Protein AF-A0A377DXU5-F1 (afdb_monomer_lite)

Radius of gyration: 18.38 Å; chains: 1; bounding box: 40×46×50 Å

InterPro domains:
  IPR001463 Sodium:alanine symporter [PF01235] (1-137)
  IPR001463 Sodium:alanine symporter [PTHR30330] (1-137)

Secondary structure (DSSP, 8-state):
-HHHHHHHHHHHHHHTTTTHHHHHHHHHHHHH-HHHHTSHHHHHHHHHHHHHHHHHHHHHH-TTTS-HHHHHHHSPPSS-SHHHHHHHHHHHHHIIIIIIIHHHHHHHHHHTTS-------THHHHHHHHHHHTTTT--

Organism: Escherichia coli (NCBI:txid562)

Sequence (139 aa):
MAIIWVLTSLVICVMNIGQLPHVIWSIFESAFGWQEAAGGAAGYTLSQAITNGFQRSMFSNEAGMGSTPNAAAAAASWPPHPAAQGIVQMIGIFIDTLVICTASAMLILLAGNGTTYMPLEGIQLIQKAMRVLMGFLGC

pLDDT: mean 75.78, std 11.02, range [37.94, 87.88]

Structure (mmCIF, N/CA/C/O backbone):
data_AF-A0A377DXU5-F1
#
_entry.id   AF-A0A377DXU5-F1
#
loop_
_atom_site.group_PDB
_atom_site.id
_atom_site.type_symbol
_atom_site.label_atom_id
_atom_site.label_alt_id
_atom_site.label_comp_id
_atom_site.label_asym_id
_atom_site.label_entity_id
_atom_site.label_seq_id
_atom_site.pdbx_PDB_ins_code
_atom_site.Cartn_x
_atom_site.Cartn_y
_atom_site.Cartn_z
_atom_site.occupancy
_atom_site.B_iso_or_equiv
_atom_site.auth_seq_id
_atom_site.auth_comp_id
_atom_site.auth_asym_id
_atom_site.auth_atom_id
_atom_site.pdbx_PDB_model_num
ATOM 1 N N . MET A 1 1 ? 3.935 -15.932 -5.685 1.00 78.31 1 MET A N 1
ATOM 2 C CA . MET A 1 1 ? 3.542 -15.332 -4.389 1.00 78.31 1 MET A CA 1
ATOM 3 C C . MET A 1 1 ? 2.345 -14.403 -4.531 1.00 78.31 1 MET A C 1
ATOM 5 O O . MET A 1 1 ? 1.319 -14.729 -3.954 1.00 78.31 1 MET A O 1
ATOM 9 N N . ALA A 1 2 ? 2.409 -13.346 -5.355 1.00 77.75 2 ALA A N 1
ATOM 10 C CA . ALA A 1 2 ? 1.296 -12.400 -5.540 1.00 77.75 2 ALA A CA 1
ATOM 11 C C . ALA A 1 2 ? -0.055 -13.061 -5.888 1.00 77.75 2 ALA A C 1
ATOM 13 O O . ALA A 1 2 ? -1.050 -12.788 -5.233 1.00 77.75 2 ALA A O 1
ATOM 14 N N . ILE A 1 3 ? -0.084 -13.992 -6.851 1.00 84.69 3 ILE A N 1
ATOM 15 C CA . ILE A 1 3 ? -1.325 -14.680 -7.262 1.00 84.69 3 ILE A CA 1
ATOM 16 C C . ILE A 1 3 ? -1.972 -15.437 -6.093 1.00 84.69 3 ILE A C 1
ATOM 18 O O . ILE A 1 3 ? -3.158 -15.277 -5.838 1.00 84.69 3 ILE A O 1
ATOM 22 N N . ILE A 1 4 ? -1.187 -16.228 -5.353 1.00 86.75 4 ILE A N 1
ATOM 23 C CA . ILE A 1 4 ? -1.676 -16.994 -4.196 1.00 86.75 4 ILE A CA 1
ATOM 24 C C . ILE A 1 4 ? -2.203 -16.039 -3.118 1.00 86.75 4 ILE A C 1
ATOM 26 O O . ILE A 1 4 ? -3.264 -16.279 -2.556 1.00 86.75 4 ILE A O 1
ATOM 30 N N . TRP A 1 5 ? -1.499 -14.931 -2.868 1.00 84.75 5 TRP A N 1
ATOM 31 C CA . TRP A 1 5 ? -1.914 -13.930 -1.885 1.00 84.75 5 TRP A CA 1
ATOM 32 C C . TRP A 1 5 ? -3.253 -13.278 -2.234 1.00 84.75 5 TRP A C 1
ATOM 34 O O . TRP A 1 5 ? -4.156 -13.223 -1.400 1.00 84.75 5 TRP A O 1
ATOM 44 N N . VAL A 1 6 ? -3.390 -12.821 -3.480 1.00 85.12 6 VAL A N 1
ATOM 45 C CA . VAL A 1 6 ? -4.607 -12.166 -3.971 1.00 85.12 6 VAL A CA 1
ATOM 46 C C . VAL A 1 6 ? -5.783 -13.138 -3.956 1.00 85.12 6 VAL A C 1
ATOM 48 O O . VAL A 1 6 ? -6.860 -12.761 -3.508 1.00 85.12 6 VAL A O 1
ATOM 51 N N . LEU A 1 7 ? -5.581 -14.396 -4.363 1.00 86.81 7 LEU A N 1
ATOM 52 C CA . LEU A 1 7 ? -6.628 -15.420 -4.309 1.00 86.81 7 LEU A CA 1
ATOM 53 C C . LEU A 1 7 ? -7.089 -15.693 -2.874 1.00 86.81 7 LEU A C 1
ATOM 55 O O . LEU A 1 7 ? -8.289 -15.676 -2.611 1.00 86.81 7 LEU A O 1
ATOM 59 N N . THR A 1 8 ? -6.159 -15.891 -1.937 1.00 84.69 8 THR A N 1
ATOM 60 C CA . THR A 1 8 ? -6.497 -16.122 -0.525 1.00 84.69 8 THR A CA 1
ATOM 61 C C . THR A 1 8 ? -7.232 -14.926 0.078 1.00 84.69 8 THR A C 1
ATOM 63 O O . THR A 1 8 ? -8.252 -15.104 0.742 1.00 84.69 8 THR A O 1
ATOM 66 N N . SER A 1 9 ? -6.761 -13.702 -0.184 1.00 83.69 9 SER A N 1
ATOM 67 C CA . SER A 1 9 ? -7.437 -12.482 0.273 1.00 83.69 9 SER A CA 1
ATOM 68 C C . SER A 1 9 ? -8.848 -12.367 -0.311 1.00 83.69 9 SER A C 1
ATOM 70 O O . SER A 1 9 ? -9.796 -12.101 0.423 1.00 83.69 9 SER A O 1
ATOM 72 N N . LEU A 1 10 ? -9.016 -12.655 -1.604 1.00 85.81 10 LEU A N 1
ATOM 73 C CA . LEU A 1 10 ? -10.313 -12.602 -2.272 1.00 85.81 10 LEU A CA 1
ATOM 74 C C . LEU A 1 10 ? -11.296 -13.622 -1.688 1.00 85.81 10 LEU A C 1
ATOM 76 O O . LEU A 1 10 ? -12.440 -13.263 -1.419 1.00 85.81 10 LEU A O 1
ATOM 80 N N . VAL A 1 11 ? -10.856 -14.856 -1.420 1.00 86.75 11 VAL A N 1
ATOM 81 C CA . VAL A 1 11 ? -11.684 -15.874 -0.749 1.00 86.75 11 VAL A CA 1
ATOM 82 C C . VAL A 1 11 ? -12.147 -15.379 0.623 1.00 86.75 11 VAL A C 1
ATOM 84 O O . VAL A 1 11 ? -13.338 -15.435 0.920 1.00 86.75 11 VAL A O 1
ATOM 87 N N . ILE A 1 12 ? -11.241 -14.826 1.434 1.00 83.81 12 ILE A N 1
ATOM 88 C CA . ILE A 1 12 ? -11.578 -14.304 2.767 1.00 83.81 12 ILE A CA 1
ATOM 89 C C . ILE A 1 12 ? -12.555 -13.117 2.677 1.00 83.81 12 ILE A C 1
ATOM 91 O O . ILE A 1 12 ? -13.506 -13.041 3.459 1.00 83.81 12 ILE A O 1
ATOM 95 N N . CYS A 1 13 ? -12.361 -12.219 1.710 1.00 83.94 13 CYS A N 1
ATOM 96 C CA . CYS A 1 13 ? -13.262 -11.096 1.449 1.00 83.94 13 CYS A CA 1
ATOM 97 C C . CYS A 1 13 ? -14.666 -11.566 1.039 1.00 83.94 13 CYS A C 1
ATOM 99 O O . CYS A 1 13 ? -15.655 -11.040 1.546 1.00 83.94 13 CYS A O 1
ATOM 101 N N . VAL A 1 14 ? -14.771 -12.579 0.171 1.00 83.88 14 VAL A N 1
ATOM 102 C CA . VAL A 1 14 ? -16.060 -13.165 -0.240 1.00 83.88 14 VAL A CA 1
ATOM 103 C C . VAL A 1 14 ? -16.755 -13.850 0.938 1.00 83.88 14 VAL A C 1
ATOM 105 O O . VAL A 1 14 ? -17.959 -13.678 1.120 1.00 83.88 14 VAL A O 1
ATOM 108 N N . MET A 1 15 ? -16.012 -14.565 1.787 1.00 81.56 15 MET A N 1
ATOM 109 C CA . MET A 1 15 ? -16.565 -15.187 2.997 1.00 81.56 15 MET A CA 1
ATOM 110 C C . MET A 1 15 ? -17.135 -14.164 3.991 1.00 81.56 15 MET A C 1
ATOM 112 O O . MET A 1 15 ? -18.057 -14.481 4.736 1.00 81.56 15 MET A O 1
ATOM 116 N N . ASN A 1 16 ? -16.623 -12.932 3.982 1.00 80.38 16 ASN A N 1
ATOM 117 C CA . ASN A 1 16 ? -17.034 -11.855 4.884 1.00 80.38 16 ASN A CA 1
ATOM 118 C C . ASN A 1 16 ? -17.724 -10.697 4.143 1.00 80.38 16 ASN A C 1
ATOM 120 O O . ASN A 1 16 ? -17.664 -9.542 4.574 1.00 80.38 16 ASN A O 1
ATOM 124 N N . ILE A 1 17 ? -18.412 -10.994 3.036 1.00 79.62 17 ILE A N 1
ATOM 125 C CA . ILE A 1 17 ? -18.996 -9.974 2.152 1.00 79.62 17 ILE A CA 1
ATOM 126 C C . ILE A 1 17 ? -19.999 -9.043 2.843 1.00 79.62 17 ILE A C 1
ATOM 128 O O . ILE A 1 17 ? -20.136 -7.889 2.449 1.00 79.62 17 ILE A O 1
ATOM 132 N N . GLY A 1 18 ? -20.651 -9.495 3.917 1.00 81.06 18 GLY A N 1
ATOM 133 C CA . GLY A 1 18 ? -21.553 -8.653 4.708 1.00 81.06 18 GLY A CA 1
ATOM 134 C C . GLY A 1 18 ? -20.853 -7.497 5.433 1.00 81.06 18 GLY A C 1
ATOM 135 O O . GLY A 1 18 ? -21.481 -6.475 5.690 1.00 81.06 18 GLY A O 1
ATOM 136 N N . GLN A 1 19 ? -19.558 -7.623 5.736 1.00 79.88 19 GLN A N 1
ATOM 137 C CA . GLN A 1 19 ? -18.781 -6.599 6.446 1.00 79.88 19 GLN A CA 1
ATOM 138 C C . GLN A 1 19 ? -17.988 -5.686 5.496 1.00 79.88 19 GLN A C 1
ATOM 140 O O . GLN A 1 19 ? -17.558 -4.603 5.892 1.00 79.88 19 GLN A O 1
ATOM 145 N N . LEU A 1 20 ? -17.841 -6.081 4.225 1.00 81.88 20 LEU A N 1
ATOM 146 C CA . LEU A 1 20 ? -17.118 -5.322 3.199 1.00 81.88 20 LEU A CA 1
ATOM 147 C C . LEU A 1 20 ? -17.603 -3.866 3.046 1.00 81.88 20 LEU A C 1
ATOM 149 O O . LEU A 1 20 ? -16.755 -2.970 3.049 1.00 81.88 20 LEU A O 1
ATOM 153 N N . PRO A 1 21 ? -18.921 -3.587 2.952 1.00 82.12 21 PRO A N 1
ATOM 154 C CA . PRO A 1 21 ? -19.414 -2.217 2.814 1.00 82.12 21 PRO A CA 1
ATOM 155 C C . PRO A 1 21 ? -19.036 -1.322 3.998 1.00 82.12 21 PRO A C 1
ATOM 157 O O . PRO A 1 21 ? -18.684 -0.162 3.802 1.00 82.12 21 PRO A O 1
ATOM 160 N N . HIS A 1 22 ? -19.053 -1.868 5.218 1.00 82.56 22 HIS A N 1
ATOM 161 C CA . HIS A 1 22 ? -18.668 -1.130 6.420 1.00 82.56 22 HIS A CA 1
ATOM 162 C C . HIS A 1 22 ? -17.169 -0.813 6.422 1.00 82.56 22 HIS A C 1
ATOM 164 O O . HIS A 1 22 ? -16.782 0.307 6.756 1.00 82.56 22 HIS A O 1
ATOM 170 N N . VAL A 1 23 ? -16.321 -1.767 6.026 1.00 83.19 23 VAL A N 1
ATOM 171 C CA . VAL A 1 23 ? -14.873 -1.534 5.918 1.00 83.19 23 VAL A CA 1
ATOM 172 C C . VAL A 1 23 ? -14.591 -0.413 4.920 1.00 83.19 23 VAL A C 1
ATOM 174 O O . VAL A 1 23 ? -13.867 0.525 5.243 1.00 83.19 23 VAL A O 1
ATOM 177 N N . ILE A 1 24 ? -15.217 -0.452 3.742 1.00 84.81 24 ILE A N 1
ATOM 178 C CA . ILE A 1 24 ? -15.059 0.602 2.733 1.00 84.81 24 ILE A CA 1
ATOM 179 C C . ILE A 1 24 ? -15.522 1.954 3.287 1.00 84.81 24 ILE A C 1
ATOM 181 O O . ILE A 1 24 ? -14.800 2.938 3.149 1.00 84.81 24 ILE A O 1
ATOM 185 N N . TRP A 1 25 ? -16.673 2.005 3.963 1.00 83.62 25 TRP A N 1
ATOM 186 C CA . TRP A 1 25 ? -17.162 3.240 4.580 1.00 83.62 25 TRP A CA 1
ATOM 187 C C . TRP A 1 25 ? -16.178 3.808 5.608 1.00 83.62 25 TRP A C 1
ATOM 189 O O . TRP A 1 25 ? -15.864 4.992 5.549 1.00 83.62 25 TRP A O 1
ATOM 199 N N . SER A 1 26 ? -15.617 2.958 6.475 1.00 81.81 26 SER A N 1
ATOM 200 C CA . SER A 1 26 ? -14.628 3.384 7.474 1.00 81.81 26 SER A CA 1
ATOM 201 C C . SER A 1 26 ? -13.366 3.977 6.841 1.00 81.81 26 SER A C 1
ATOM 203 O O . SER A 1 26 ? -12.838 4.960 7.347 1.00 81.81 26 SER A O 1
ATOM 205 N N . ILE A 1 27 ? -12.922 3.457 5.688 1.00 83.69 27 ILE A N 1
ATOM 206 C CA . ILE A 1 27 ? -11.789 4.027 4.943 1.00 83.69 27 ILE A CA 1
ATOM 207 C C . ILE A 1 27 ? -12.117 5.449 4.475 1.00 83.69 27 ILE A C 1
ATOM 209 O O . ILE A 1 27 ? -11.298 6.347 4.649 1.00 83.69 27 ILE A O 1
ATOM 213 N N . PHE A 1 28 ? -13.300 5.670 3.892 1.00 82.94 28 PHE A N 1
ATOM 214 C CA . PHE A 1 28 ? -13.707 7.002 3.432 1.00 82.94 28 PHE A CA 1
ATOM 215 C C . PHE A 1 28 ? -13.914 7.976 4.594 1.00 82.94 28 PHE A C 1
ATOM 217 O O . PHE A 1 28 ? -13.495 9.128 4.496 1.00 82.94 28 PHE A O 1
ATOM 224 N N . GLU A 1 29 ? -14.514 7.521 5.691 1.00 80.75 29 GLU A N 1
ATOM 225 C CA . GLU A 1 29 ? -14.734 8.333 6.887 1.00 80.75 29 GLU A CA 1
ATOM 226 C C . GLU A 1 29 ? -13.412 8.732 7.549 1.00 80.75 29 GLU A C 1
ATOM 228 O O . GLU A 1 29 ? -13.214 9.908 7.830 1.00 80.75 29 GLU A O 1
ATOM 233 N N . SER A 1 30 ? -12.461 7.808 7.708 1.00 76.12 30 SER A N 1
ATOM 234 C CA . SER A 1 30 ? -11.134 8.128 8.251 1.00 76.12 30 SER A CA 1
ATOM 235 C C . SER A 1 30 ? -10.267 8.951 7.289 1.00 76.12 30 SER A C 1
ATOM 237 O O . SER A 1 30 ? -9.405 9.704 7.729 1.00 76.12 30 SER A O 1
ATOM 239 N N . ALA A 1 31 ? -10.464 8.830 5.971 1.00 75.50 31 ALA A N 1
ATOM 240 C CA . ALA A 1 31 ? -9.697 9.597 4.985 1.00 75.50 31 ALA A CA 1
ATOM 241 C C . ALA A 1 31 ? -10.223 11.030 4.784 1.00 75.50 31 ALA A C 1
ATOM 243 O O . ALA A 1 31 ? -9.431 11.941 4.540 1.00 75.50 31 ALA A O 1
ATOM 244 N N . PHE A 1 32 ? -11.543 11.234 4.862 1.00 73.19 32 PHE A N 1
ATOM 245 C CA . PHE A 1 32 ? -12.215 12.515 4.588 1.00 73.19 32 PHE A CA 1
ATOM 246 C C . PHE A 1 32 ? -12.964 13.092 5.801 1.00 73.19 32 PHE A C 1
ATOM 248 O O . PHE A 1 32 ? -13.726 14.049 5.654 1.00 73.19 32 PHE A O 1
ATOM 255 N N . GLY A 1 33 ? -12.779 12.531 6.994 1.00 65.25 33 GLY A N 1
ATOM 256 C CA . GLY A 1 33 ? -13.445 12.943 8.225 1.00 65.25 33 GLY A CA 1
ATOM 257 C C . GLY A 1 33 ? -13.078 14.366 8.642 1.00 65.25 33 GLY A C 1
ATOM 258 O O . GLY A 1 33 ? -12.086 14.605 9.326 1.00 65.25 33 GLY A O 1
ATOM 259 N N . TRP A 1 34 ? -13.921 15.337 8.284 1.00 52.91 34 TRP A N 1
ATOM 260 C CA . TRP A 1 34 ? -13.758 16.750 8.658 1.00 52.91 34 TRP A CA 1
ATOM 261 C C . TRP A 1 34 ? -13.831 16.994 10.177 1.00 52.91 34 TRP A C 1
ATOM 263 O O . TRP A 1 34 ? -13.316 18.002 10.660 1.00 52.91 34 TRP A O 1
ATOM 273 N N . GLN A 1 35 ? -14.411 16.060 10.940 1.00 55.06 35 GLN A N 1
ATOM 274 C CA . GLN A 1 35 ? -14.477 16.115 12.404 1.00 55.06 35 GLN A CA 1
ATOM 275 C C . GLN A 1 35 ? -13.085 15.975 13.057 1.00 55.06 35 GLN A C 1
ATOM 277 O O . GLN A 1 35 ? -12.834 16.566 14.106 1.00 55.06 35 GLN A O 1
ATOM 282 N N . GLU A 1 36 ? -12.166 15.240 12.421 1.00 53.66 36 GLU A N 1
ATOM 283 C CA . GLU A 1 36 ? -10.787 15.024 12.885 1.00 53.66 36 GLU A CA 1
ATOM 284 C C . GLU A 1 36 ? -9.843 16.153 12.427 1.00 53.66 36 GLU A C 1
ATOM 286 O O . GLU A 1 36 ? -8.850 16.459 13.084 1.00 53.66 36 GLU A O 1
ATOM 291 N N . ALA A 1 37 ? -10.182 16.855 11.343 1.00 53.25 37 ALA A N 1
ATOM 292 C CA . ALA A 1 37 ? -9.378 17.954 10.807 1.00 53.25 37 ALA A CA 1
ATOM 293 C C . ALA A 1 37 ? -9.455 19.255 11.638 1.00 53.25 37 ALA A C 1
ATOM 295 O O . ALA A 1 37 ? -8.557 20.092 11.552 1.00 53.25 37 ALA A O 1
ATOM 296 N N . ALA A 1 38 ? -10.502 19.445 12.450 1.00 58.66 38 ALA A N 1
ATOM 297 C CA . ALA A 1 38 ? -10.742 20.701 13.172 1.00 58.66 38 ALA A CA 1
ATOM 298 C C . ALA A 1 38 ? -10.048 20.800 14.551 1.00 58.66 38 ALA A C 1
ATOM 300 O O . ALA A 1 38 ? -9.948 21.894 15.108 1.00 58.66 38 ALA A O 1
ATOM 301 N N . GLY A 1 39 ? -9.558 19.690 15.118 1.00 60.31 39 GLY A N 1
ATOM 302 C CA . GLY A 1 39 ? -8.909 19.660 16.435 1.00 60.31 39 GLY A CA 1
ATOM 303 C C . GLY A 1 39 ? -7.408 19.387 16.329 1.00 60.31 39 GLY A C 1
ATOM 304 O O . GLY A 1 39 ? -7.015 18.363 15.786 1.00 60.31 39 GLY A O 1
ATOM 305 N N . GLY A 1 40 ? -6.550 20.251 16.882 1.00 62.59 40 GLY A N 1
ATOM 306 C CA . GLY A 1 40 ? -5.083 20.164 16.734 1.00 62.59 40 GLY A CA 1
ATOM 307 C C . GLY A 1 40 ? -4.431 18.811 17.087 1.00 62.59 40 GLY A C 1
ATOM 308 O O . GLY A 1 40 ? -3.397 18.477 16.516 1.00 62.59 40 GLY A O 1
ATOM 309 N N . ALA A 1 41 ? -5.039 17.998 17.960 1.00 65.06 41 ALA A N 1
ATOM 310 C CA . ALA A 1 41 ? -4.580 16.632 18.246 1.00 65.06 41 ALA A CA 1
ATOM 311 C C . ALA A 1 41 ? -4.944 15.623 17.136 1.00 65.06 41 ALA A C 1
ATOM 313 O O . ALA A 1 41 ? -4.142 14.753 16.810 1.00 65.06 41 ALA A O 1
ATOM 314 N N . ALA A 1 42 ? -6.118 15.767 16.523 1.00 65.38 42 ALA A N 1
ATOM 315 C CA . ALA A 1 42 ? -6.597 14.896 15.453 1.00 65.38 42 ALA A CA 1
ATOM 316 C C . ALA A 1 42 ? -6.003 15.282 14.076 1.00 65.38 42 ALA A C 1
ATOM 318 O O . ALA A 1 42 ? -5.680 14.418 13.261 1.00 65.38 42 ALA A O 1
ATOM 319 N N . GLY A 1 43 ? -5.687 16.565 13.864 1.00 65.81 43 GLY A N 1
ATOM 320 C CA . GLY A 1 43 ? -4.867 17.000 12.727 1.00 65.81 43 GLY A CA 1
ATOM 321 C C . GLY A 1 43 ? -3.440 16.431 12.767 1.00 65.81 43 GLY A C 1
ATOM 322 O O . GLY A 1 43 ? -2.879 16.078 11.728 1.00 65.81 43 GLY A O 1
ATOM 323 N N . TYR A 1 44 ? -2.859 16.275 13.964 1.00 68.50 44 TYR A N 1
ATOM 324 C CA . TYR A 1 44 ? -1.556 15.628 14.141 1.00 68.50 44 TYR A CA 1
ATOM 325 C C . TYR A 1 44 ? -1.604 14.132 13.801 1.00 68.50 44 TYR A C 1
ATOM 327 O O . TYR A 1 44 ? -0.724 13.648 13.087 1.00 68.50 44 TYR A O 1
ATOM 335 N N . THR A 1 45 ? -2.645 13.407 14.229 1.00 71.12 45 THR A N 1
ATOM 336 C CA . THR A 1 45 ? -2.813 11.985 13.879 1.00 71.12 45 THR A CA 1
ATOM 337 C C . THR A 1 45 ? -3.087 11.784 12.392 1.00 71.12 45 THR A C 1
ATOM 339 O O . THR A 1 45 ? -2.532 10.858 11.805 1.00 71.12 45 THR A O 1
ATOM 342 N N . LEU A 1 46 ? -3.858 12.670 11.754 1.00 74.06 46 LEU A N 1
ATOM 343 C CA . LEU A 1 46 ? -4.078 12.633 10.306 1.00 74.06 46 LEU A CA 1
ATOM 344 C C . LEU A 1 46 ? -2.775 12.888 9.537 1.00 74.06 46 LEU A C 1
ATOM 346 O O . LEU A 1 46 ? -2.424 12.131 8.634 1.00 74.06 46 LEU A O 1
ATOM 350 N N . SER A 1 47 ? -2.013 13.912 9.930 1.00 73.38 47 SER A N 1
ATOM 351 C CA . SER A 1 47 ? -0.706 14.210 9.332 1.00 73.38 47 SER A CA 1
ATOM 352 C C . SER A 1 47 ? 0.280 13.045 9.492 1.00 73.38 47 SER A C 1
ATOM 354 O O . SER A 1 47 ? 0.978 12.680 8.541 1.00 73.38 47 SER A O 1
ATOM 356 N N . GLN A 1 48 ? 0.293 12.391 10.658 1.00 78.00 48 GLN A N 1
ATOM 357 C CA . GLN A 1 48 ? 1.072 11.171 10.873 1.00 78.00 48 GLN A CA 1
ATOM 358 C C . GLN A 1 48 ? 0.588 10.009 10.004 1.00 78.00 48 GLN A C 1
ATOM 360 O O . GLN A 1 48 ? 1.418 9.327 9.408 1.00 78.00 48 GLN A O 1
ATOM 365 N N . ALA A 1 49 ? -0.722 9.772 9.903 1.00 77.12 49 ALA A N 1
ATOM 366 C CA . ALA A 1 49 ? -1.278 8.703 9.075 1.00 77.12 49 ALA A CA 1
ATOM 367 C C . ALA A 1 49 ? -0.907 8.893 7.598 1.00 77.12 49 ALA A C 1
ATOM 369 O O . ALA A 1 49 ? -0.444 7.952 6.952 1.00 77.12 49 ALA A O 1
ATOM 370 N N . ILE A 1 50 ? -1.017 10.125 7.095 1.00 80.94 50 ILE A N 1
ATOM 371 C CA . ILE A 1 50 ? -0.605 10.499 5.741 1.00 80.94 50 ILE A CA 1
ATOM 372 C C . ILE A 1 50 ? 0.901 10.277 5.557 1.00 80.94 50 ILE A C 1
ATOM 374 O O . ILE A 1 50 ? 1.312 9.601 4.616 1.00 80.94 50 ILE A O 1
ATOM 378 N N . THR A 1 51 ? 1.729 10.792 6.469 1.00 81.56 51 THR A N 1
ATOM 379 C CA . THR A 1 51 ? 3.195 10.671 6.385 1.00 81.56 51 THR A CA 1
ATOM 380 C C . THR A 1 51 ? 3.643 9.209 6.421 1.00 81.56 51 THR A C 1
ATOM 382 O O . THR A 1 51 ? 4.428 8.781 5.576 1.00 81.56 51 THR A O 1
ATOM 385 N N . ASN A 1 52 ? 3.101 8.415 7.347 1.00 81.88 52 ASN A N 1
ATOM 386 C CA . ASN A 1 52 ? 3.381 6.983 7.457 1.00 81.88 52 ASN A CA 1
ATOM 387 C C . ASN A 1 52 ? 2.881 6.210 6.227 1.00 81.88 52 ASN A C 1
ATOM 389 O O . ASN A 1 52 ? 3.545 5.277 5.773 1.00 81.88 52 ASN A O 1
ATOM 393 N N . GLY A 1 53 ? 1.734 6.605 5.665 1.00 80.38 53 GLY A N 1
ATOM 394 C CA . GLY A 1 53 ? 1.196 6.048 4.426 1.00 80.38 53 GLY A CA 1
ATOM 395 C C . GLY A 1 53 ? 2.111 6.310 3.230 1.00 80.38 53 GLY A C 1
ATOM 396 O O . GLY A 1 53 ? 2.456 5.375 2.508 1.00 80.38 53 GLY A O 1
ATOM 397 N N . PHE A 1 54 ? 2.575 7.552 3.062 1.00 80.31 54 PHE A N 1
ATOM 398 C CA . PHE A 1 54 ? 3.536 7.914 2.017 1.00 80.31 54 PHE A CA 1
ATOM 399 C C . PHE A 1 54 ? 4.855 7.162 2.167 1.00 80.31 54 PHE A C 1
ATOM 401 O O . PHE A 1 54 ? 5.322 6.565 1.199 1.00 80.31 54 PHE A O 1
ATOM 408 N N . GLN A 1 55 ? 5.422 7.125 3.375 1.00 80.31 55 GLN A N 1
ATOM 409 C CA . GLN A 1 55 ? 6.664 6.395 3.635 1.00 80.31 55 GLN A CA 1
ATOM 410 C C . GLN A 1 55 ? 6.521 4.913 3.281 1.00 80.31 55 GLN A C 1
ATOM 412 O O . GLN A 1 55 ? 7.322 4.384 2.514 1.00 80.31 55 GLN A O 1
ATOM 417 N N . ARG A 1 56 ? 5.473 4.239 3.773 1.00 80.50 56 ARG A N 1
ATOM 418 C CA . ARG A 1 56 ? 5.239 2.820 3.461 1.00 80.50 56 ARG A CA 1
ATOM 419 C C . ARG A 1 56 ? 4.993 2.572 1.975 1.00 80.50 56 ARG A C 1
ATOM 421 O O . ARG A 1 56 ? 5.489 1.575 1.461 1.00 80.50 56 ARG A O 1
ATOM 428 N N . SER A 1 57 ? 4.275 3.465 1.294 1.00 77.81 57 SER A N 1
ATOM 429 C CA . SER A 1 57 ? 4.051 3.375 -0.154 1.00 77.81 57 SER A CA 1
ATOM 430 C C . SER A 1 57 ? 5.375 3.429 -0.921 1.00 77.81 57 SER A C 1
ATOM 432 O O . SER A 1 57 ? 5.657 2.521 -1.700 1.00 77.81 57 SER A O 1
ATOM 434 N N . MET A 1 58 ? 6.241 4.403 -0.611 1.00 76.19 58 MET A N 1
ATOM 435 C CA . MET A 1 58 ? 7.563 4.542 -1.240 1.00 76.19 58 MET A CA 1
ATOM 436 C C . MET A 1 58 ? 8.480 3.336 -0.989 1.00 76.19 58 MET A C 1
ATOM 438 O O . MET A 1 58 ? 9.257 2.970 -1.867 1.00 76.19 58 MET A O 1
ATOM 442 N N . PHE A 1 59 ? 8.388 2.699 0.183 1.00 75.69 59 PHE A N 1
ATOM 443 C CA . PHE A 1 59 ? 9.145 1.479 0.480 1.00 75.69 59 PHE A CA 1
ATOM 444 C C . PHE A 1 59 ? 8.568 0.217 -0.180 1.00 75.69 59 PHE A C 1
ATOM 446 O O . PHE A 1 59 ? 9.325 -0.723 -0.406 1.00 75.69 59 PHE A O 1
ATOM 453 N N . SER A 1 60 ? 7.265 0.171 -0.479 1.00 71.00 60 SER A N 1
ATOM 454 C CA . SER A 1 60 ? 6.623 -0.993 -1.114 1.00 71.00 60 SER A CA 1
ATOM 455 C C . SER A 1 60 ? 6.839 -1.018 -2.626 1.00 71.00 60 SER A C 1
ATOM 457 O O . SER A 1 60 ? 7.205 -2.051 -3.180 1.00 71.00 60 SER A O 1
ATOM 459 N N . ASN A 1 61 ? 6.654 0.130 -3.286 1.00 74.19 61 ASN A N 1
ATOM 460 C CA . ASN A 1 61 ? 6.644 0.217 -4.748 1.00 74.19 61 ASN A CA 1
ATOM 461 C C . ASN A 1 61 ? 7.889 0.891 -5.354 1.00 74.19 61 ASN A C 1
ATOM 463 O O . ASN A 1 61 ? 7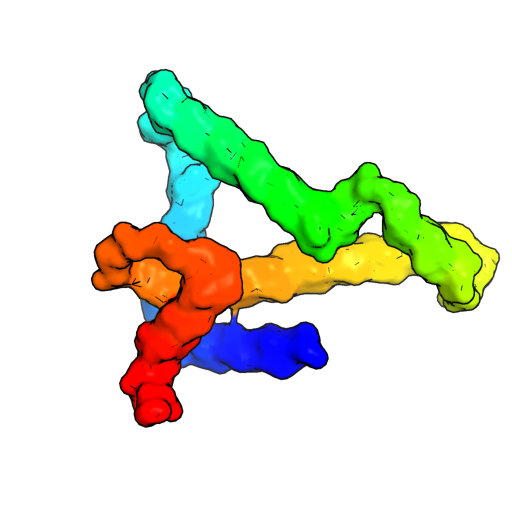.967 1.020 -6.575 1.00 74.19 61 ASN A O 1
ATOM 467 N N . GLU A 1 62 ? 8.836 1.341 -4.520 1.00 74.06 62 GLU A N 1
ATOM 468 C CA . GLU A 1 62 ? 10.048 2.077 -4.918 1.00 74.06 62 GLU A CA 1
ATOM 469 C C . GLU A 1 62 ? 9.789 3.340 -5.774 1.00 74.06 62 GLU A C 1
ATOM 471 O O . GLU A 1 62 ? 10.693 3.864 -6.436 1.00 74.06 62 GLU A O 1
ATOM 476 N N . ALA A 1 63 ? 8.567 3.881 -5.766 1.00 63.44 63 ALA A N 1
ATOM 477 C CA . ALA A 1 63 ? 8.213 5.052 -6.555 1.00 63.44 63 ALA A CA 1
ATOM 478 C C . ALA A 1 63 ? 9.022 6.271 -6.086 1.00 63.44 63 ALA A C 1
ATOM 480 O O . ALA A 1 63 ? 8.955 6.693 -4.933 1.00 63.44 63 ALA A O 1
ATOM 481 N N . GLY A 1 64 ? 9.810 6.840 -7.003 1.00 65.56 64 GLY A N 1
ATOM 482 C CA . GLY A 1 64 ? 10.655 8.004 -6.728 1.00 65.56 64 GLY A CA 1
ATOM 483 C C . GLY A 1 64 ? 11.970 7.706 -5.993 1.00 65.56 64 GLY A C 1
ATOM 484 O O . GLY A 1 64 ? 12.729 8.642 -5.761 1.00 65.56 64 GLY A O 1
ATOM 485 N N . MET A 1 65 ? 12.282 6.440 -5.677 1.00 70.12 65 MET A N 1
ATOM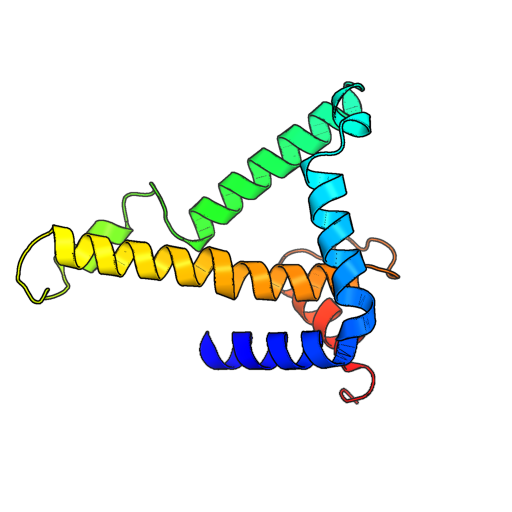 486 C CA . MET A 1 65 ? 13.561 6.033 -5.056 1.00 70.12 65 MET A CA 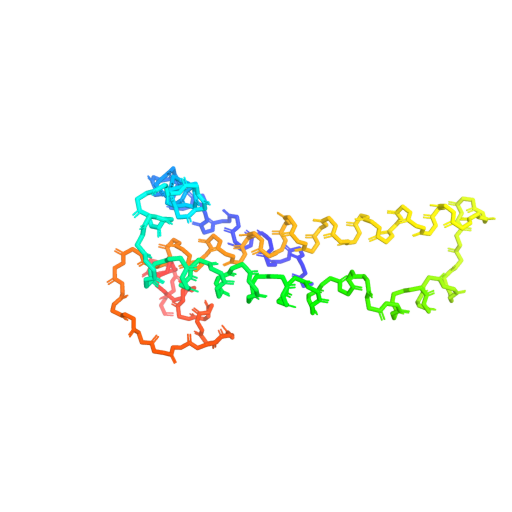1
ATOM 487 C C . MET A 1 65 ? 14.726 5.927 -6.054 1.00 70.12 65 MET A C 1
ATOM 489 O O . MET A 1 65 ? 15.887 5.904 -5.655 1.00 70.12 65 MET A O 1
ATOM 493 N N . GLY A 1 66 ? 14.442 5.859 -7.359 1.00 71.12 66 GLY A N 1
ATOM 494 C CA . GLY A 1 66 ? 15.467 5.827 -8.410 1.00 71.12 66 GLY A CA 1
ATOM 495 C C . GLY A 1 66 ? 16.210 4.490 -8.569 1.00 71.12 66 GLY A C 1
ATOM 496 O O . GLY A 1 66 ? 17.062 4.385 -9.448 1.00 71.12 66 GLY A O 1
ATOM 497 N N . SER A 1 67 ? 15.866 3.453 -7.794 1.00 75.19 67 SER A N 1
ATOM 498 C CA . SER A 1 67 ? 16.399 2.083 -7.910 1.00 75.19 67 SER A CA 1
ATOM 499 C C . SER A 1 67 ? 15.766 1.284 -9.055 1.00 75.19 67 SER A C 1
ATOM 501 O O . SER A 1 67 ? 16.460 0.575 -9.785 1.00 75.19 67 SER A O 1
ATOM 503 N N . THR A 1 68 ? 14.460 1.440 -9.272 1.00 73.12 68 THR A N 1
ATOM 504 C CA . THR A 1 68 ? 13.677 0.724 -10.295 1.00 73.12 68 THR A CA 1
ATOM 505 C C . THR A 1 68 ? 14.189 0.914 -11.739 1.00 73.12 68 THR A C 1
ATOM 507 O O . THR A 1 68 ? 14.215 -0.065 -12.495 1.00 73.12 68 THR A O 1
ATOM 510 N N . PRO A 1 69 ? 14.674 2.106 -12.160 1.00 72.88 69 PRO A N 1
ATOM 511 C CA . PRO A 1 69 ? 15.324 2.302 -13.459 1.00 72.88 69 PRO A CA 1
ATOM 512 C C . PRO A 1 69 ? 16.538 1.399 -13.715 1.00 72.88 69 PRO A C 1
ATOM 514 O O . PRO A 1 69 ? 16.776 1.045 -14.866 1.00 72.88 69 PRO A O 1
ATOM 517 N N . ASN A 1 70 ? 17.275 0.976 -12.680 1.00 77.81 70 ASN A N 1
ATOM 518 C CA . ASN A 1 70 ? 18.432 0.086 -12.841 1.00 77.81 70 ASN A CA 1
ATOM 519 C C . ASN A 1 70 ? 18.007 -1.308 -13.339 1.00 77.81 70 ASN A C 1
ATOM 521 O O . ASN A 1 70 ? 18.618 -1.870 -14.246 1.00 77.81 70 ASN A O 1
ATOM 525 N N . ALA A 1 71 ? 16.901 -1.837 -12.804 1.00 75.50 71 ALA A N 1
ATOM 526 C CA . ALA A 1 71 ? 16.325 -3.099 -13.265 1.00 75.50 71 ALA A CA 1
ATOM 527 C C . ALA A 1 71 ? 15.741 -2.983 -14.685 1.00 75.50 71 ALA A C 1
ATOM 529 O O . ALA A 1 71 ? 15.916 -3.890 -15.497 1.00 75.50 71 ALA A O 1
ATOM 530 N N . ALA A 1 72 ? 15.102 -1.855 -15.022 1.00 73.00 72 ALA A N 1
ATOM 531 C CA . ALA A 1 72 ? 14.617 -1.624 -16.387 1.00 73.00 72 ALA A CA 1
ATOM 532 C C . ALA A 1 72 ? 15.737 -1.428 -17.411 1.00 73.00 72 ALA A C 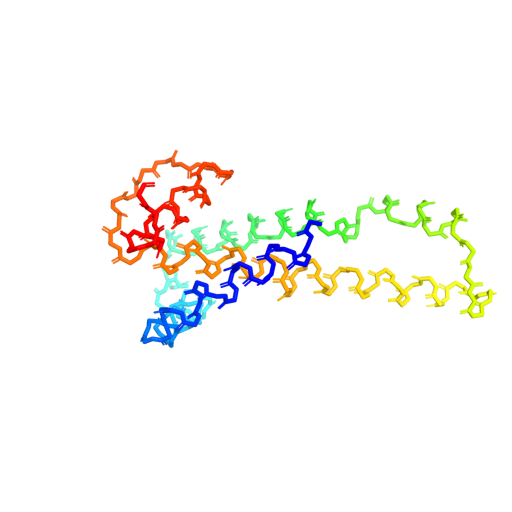1
ATOM 534 O O . ALA A 1 72 ? 15.563 -1.820 -18.561 1.00 73.00 72 ALA A O 1
ATOM 535 N N . ALA A 1 73 ? 16.879 -0.859 -17.015 1.00 73.19 73 ALA A N 1
ATOM 536 C CA . ALA A 1 73 ? 18.042 -0.719 -17.889 1.00 73.19 73 ALA A CA 1
ATOM 537 C C . ALA A 1 73 ? 18.648 -2.081 -18.271 1.00 73.19 73 ALA A C 1
ATOM 539 O O . ALA A 1 73 ? 19.150 -2.240 -19.381 1.00 73.19 73 ALA A O 1
ATOM 540 N N . ALA A 1 74 ? 18.562 -3.073 -17.379 1.00 79.31 74 ALA A N 1
ATOM 541 C CA . ALA A 1 74 ? 18.997 -4.444 -17.646 1.00 79.31 74 ALA A CA 1
ATOM 542 C C . ALA A 1 74 ? 17.971 -5.271 -18.450 1.00 79.31 74 ALA A C 1
ATOM 544 O O . ALA A 1 74 ? 18.302 -6.350 -18.945 1.00 79.31 74 ALA A O 1
ATOM 545 N N . ALA A 1 75 ? 16.729 -4.795 -18.582 1.00 77.38 75 ALA A N 1
ATOM 546 C CA . ALA A 1 75 ? 15.647 -5.522 -19.232 1.00 77.38 75 ALA A CA 1
ATOM 547 C C . ALA A 1 75 ? 15.518 -5.153 -20.718 1.00 77.38 75 ALA A C 1
ATOM 549 O O . ALA A 1 75 ? 15.334 -3.991 -21.091 1.00 77.38 75 ALA A O 1
ATOM 550 N N . ALA A 1 76 ? 15.515 -6.164 -21.589 1.00 78.44 76 ALA A N 1
ATOM 551 C CA . ALA A 1 76 ? 15.171 -5.967 -22.992 1.00 78.44 76 ALA A CA 1
ATOM 552 C C . ALA A 1 76 ? 13.696 -5.541 -23.109 1.00 78.44 76 ALA A C 1
ATOM 554 O O . ALA A 1 76 ? 12.806 -6.216 -22.591 1.00 78.44 76 ALA A O 1
ATOM 555 N N . SER A 1 77 ? 13.436 -4.412 -23.773 1.00 76.25 77 SER A N 1
ATOM 556 C CA . SER A 1 77 ? 12.074 -3.966 -24.094 1.00 76.25 77 SER A CA 1
ATOM 557 C C . SER A 1 77 ? 11.719 -4.304 -25.530 1.00 76.25 77 SER A C 1
ATOM 559 O O . SER A 1 77 ? 12.554 -4.208 -26.429 1.00 76.25 77 SER A O 1
ATOM 561 N N . TRP A 1 78 ? 10.452 -4.649 -25.751 1.00 75.38 78 TRP A N 1
ATOM 562 C CA . TRP A 1 78 ? 9.873 -4.737 -27.083 1.00 75.38 78 TRP A CA 1
ATOM 563 C C . TRP A 1 78 ? 8.566 -3.937 -27.130 1.00 75.38 78 TRP A C 1
ATOM 565 O O . TRP A 1 78 ? 7.629 -4.292 -26.413 1.00 75.38 78 TRP A O 1
ATOM 575 N N . PRO A 1 79 ? 8.469 -2.875 -27.950 1.00 83.38 79 PRO A N 1
ATOM 576 C CA . PRO A 1 79 ? 9.527 -2.277 -28.775 1.00 83.38 79 PRO A CA 1
ATOM 577 C C . PRO A 1 79 ? 10.686 -1.705 -27.927 1.00 83.38 79 PRO A C 1
ATOM 579 O O . PRO A 1 79 ? 10.446 -1.311 -26.784 1.00 83.38 79 PRO A O 1
ATOM 582 N N . PRO A 1 80 ? 11.925 -1.642 -28.460 1.00 80.62 80 PRO A N 1
ATOM 583 C CA . PRO A 1 80 ? 13.105 -1.142 -27.748 1.00 80.62 80 PRO A CA 1
ATOM 584 C C . PRO A 1 80 ? 13.048 0.385 -27.625 1.00 80.62 80 PRO A C 1
ATOM 586 O O . PRO A 1 80 ? 13.717 1.130 -28.339 1.00 80.62 80 PRO A O 1
ATOM 589 N N . HIS A 1 81 ? 12.178 0.854 -26.739 1.00 85.62 81 HIS A N 1
ATOM 590 C CA . HIS A 1 81 ? 11.933 2.260 -26.478 1.00 85.62 81 HIS A CA 1
ATOM 591 C C . HIS A 1 81 ? 11.771 2.458 -24.965 1.00 85.62 81 HIS A C 1
ATOM 593 O O . HIS A 1 81 ? 11.041 1.690 -24.333 1.00 85.62 81 HIS A O 1
ATOM 599 N N . PRO A 1 82 ? 12.378 3.494 -24.359 1.00 81.38 82 PRO A N 1
ATOM 600 C CA . PRO A 1 82 ? 12.313 3.717 -22.910 1.00 81.38 82 PRO A CA 1
ATOM 601 C C . PRO A 1 82 ? 10.875 3.820 -22.381 1.00 81.38 82 PRO A C 1
ATOM 603 O O . PRO A 1 82 ? 10.586 3.363 -21.278 1.00 81.38 82 PRO A O 1
ATOM 606 N N . ALA A 1 83 ? 9.943 4.335 -23.191 1.00 85.19 83 ALA A N 1
ATOM 607 C CA . ALA A 1 83 ? 8.524 4.376 -22.828 1.00 85.19 83 ALA A CA 1
ATOM 608 C C . ALA A 1 83 ? 7.911 2.979 -22.602 1.00 85.19 83 ALA A C 1
ATOM 610 O O . ALA A 1 83 ? 7.052 2.837 -21.738 1.00 85.19 83 ALA A O 1
ATOM 611 N N . ALA A 1 84 ? 8.358 1.945 -23.325 1.00 83.19 84 ALA A N 1
ATOM 612 C CA . ALA A 1 84 ? 7.854 0.584 -23.141 1.00 83.19 84 ALA A CA 1
ATOM 613 C C . ALA A 1 84 ? 8.242 0.029 -21.761 1.00 83.19 84 ALA A C 1
ATOM 615 O O . ALA A 1 84 ? 7.388 -0.518 -21.067 1.00 83.19 84 ALA A O 1
ATOM 616 N N . GLN A 1 85 ? 9.487 0.250 -21.315 1.00 84.12 85 GLN A N 1
ATOM 617 C CA . GLN A 1 85 ? 9.888 -0.118 -19.950 1.00 84.12 85 GLN A CA 1
ATOM 618 C C . GLN A 1 85 ? 9.181 0.728 -18.887 1.00 84.12 85 GLN A C 1
ATOM 620 O O . GLN A 1 85 ? 8.774 0.194 -17.857 1.00 84.12 85 GLN A O 1
ATOM 625 N N . GLY A 1 86 ? 8.969 2.022 -19.149 1.00 83.62 86 GLY A N 1
ATOM 626 C CA . GLY A 1 86 ? 8.206 2.890 -18.248 1.00 83.62 86 GLY A CA 1
ATOM 627 C C . GLY A 1 86 ? 6.777 2.387 -18.014 1.00 83.62 86 GLY A C 1
ATOM 628 O O . GLY A 1 86 ? 6.308 2.367 -16.879 1.00 83.62 86 GLY A O 1
ATOM 629 N N . ILE A 1 87 ? 6.099 1.903 -19.060 1.00 85.56 87 ILE A N 1
ATOM 630 C CA . ILE A 1 87 ? 4.751 1.322 -18.941 1.00 85.56 87 ILE A CA 1
ATOM 631 C C . ILE A 1 87 ? 4.772 0.046 -18.093 1.00 85.56 87 ILE A C 1
ATOM 633 O O . ILE A 1 87 ? 3.933 -0.105 -17.207 1.00 85.56 87 ILE A O 1
ATOM 637 N N . VAL A 1 88 ? 5.741 -0.849 -18.311 1.00 84.75 88 VAL A N 1
ATOM 638 C CA . VAL A 1 88 ? 5.872 -2.083 -17.516 1.00 84.75 88 VAL A CA 1
ATOM 639 C C . VAL A 1 88 ? 6.108 -1.764 -16.035 1.00 84.75 88 VAL A C 1
ATOM 641 O O . VAL A 1 88 ? 5.477 -2.373 -15.171 1.00 84.75 88 VAL A O 1
ATOM 644 N N . GLN A 1 89 ? 6.944 -0.769 -15.726 1.00 84.75 89 GLN A N 1
ATOM 645 C CA . GLN A 1 89 ? 7.171 -0.318 -14.348 1.00 84.75 89 GLN A CA 1
ATOM 646 C C . GLN A 1 89 ? 5.917 0.297 -13.714 1.00 84.75 89 GLN A C 1
ATOM 648 O O . GLN A 1 89 ? 5.590 -0.029 -12.574 1.00 84.75 89 GLN A O 1
ATOM 653 N N . MET A 1 90 ? 5.180 1.137 -14.450 1.00 85.44 90 MET A N 1
ATOM 654 C CA . MET A 1 90 ? 3.917 1.705 -13.961 1.00 85.44 90 MET A CA 1
ATOM 655 C C . MET A 1 90 ? 2.880 0.616 -13.663 1.00 85.44 90 MET A C 1
ATOM 657 O O . MET A 1 90 ? 2.187 0.697 -12.650 1.00 85.44 90 MET A O 1
ATOM 661 N N . ILE A 1 91 ? 2.799 -0.426 -14.497 1.00 86.69 91 ILE A N 1
ATOM 662 C CA . ILE A 1 91 ? 1.929 -1.586 -14.249 1.00 86.69 91 ILE A CA 1
ATOM 663 C C . ILE A 1 91 ? 2.366 -2.332 -12.981 1.00 86.69 91 ILE A C 1
ATOM 665 O O . ILE A 1 91 ? 1.515 -2.745 -12.195 1.00 86.69 91 ILE A O 1
ATOM 669 N N . GLY A 1 92 ? 3.672 -2.470 -12.744 1.00 86.12 92 GLY A N 1
ATOM 670 C CA . GLY A 1 92 ? 4.201 -3.052 -11.509 1.00 86.12 92 GLY A CA 1
ATOM 671 C C . GLY A 1 92 ? 3.733 -2.298 -10.261 1.00 86.12 92 GLY A C 1
ATOM 672 O O . GLY A 1 92 ? 3.185 -2.912 -9.348 1.00 86.12 92 GLY A O 1
ATOM 673 N N . ILE A 1 93 ? 3.859 -0.967 -10.265 1.00 86.12 93 ILE A N 1
ATOM 674 C CA . ILE A 1 93 ? 3.404 -0.100 -9.163 1.00 86.12 93 ILE A CA 1
ATOM 675 C C . ILE A 1 93 ? 1.884 -0.199 -8.976 1.00 86.12 93 ILE A C 1
ATOM 677 O O . ILE A 1 93 ? 1.401 -0.293 -7.848 1.00 86.12 93 ILE A O 1
ATOM 681 N N . PHE A 1 94 ? 1.125 -0.223 -10.075 1.00 86.31 94 PHE A N 1
ATOM 682 C CA . PHE A 1 94 ? -0.327 -0.397 -10.042 1.00 86.31 94 PHE A CA 1
ATOM 683 C C . PHE A 1 94 ? -0.720 -1.706 -9.347 1.00 86.31 94 PHE A C 1
ATOM 685 O O . PHE A 1 94 ? -1.560 -1.701 -8.449 1.00 86.31 94 PHE A O 1
ATOM 692 N N . ILE A 1 95 ? -0.097 -2.824 -9.729 1.00 86.56 95 ILE A N 1
ATOM 693 C CA . ILE A 1 95 ? -0.388 -4.134 -9.136 1.00 86.56 95 ILE A CA 1
ATOM 694 C C . ILE A 1 95 ? 0.017 -4.155 -7.659 1.00 86.56 95 ILE A C 1
ATOM 696 O O . ILE A 1 95 ? -0.764 -4.614 -6.825 1.00 86.56 95 ILE A O 1
ATOM 700 N N . ASP A 1 96 ? 1.196 -3.642 -7.314 1.00 85.56 96 ASP A N 1
ATOM 701 C CA . ASP A 1 96 ? 1.662 -3.642 -5.927 1.00 85.56 96 ASP A CA 1
ATOM 702 C C . ASP A 1 96 ? 0.736 -2.816 -5.024 1.00 85.56 96 ASP A C 1
ATOM 704 O O . ASP A 1 96 ? 0.167 -3.330 -4.062 1.00 85.56 96 ASP A O 1
ATOM 708 N N . THR A 1 97 ? 0.482 -1.559 -5.387 1.00 84.69 97 THR A N 1
ATOM 709 C CA . THR A 1 97 ? -0.245 -0.631 -4.516 1.00 84.69 97 THR A CA 1
ATOM 710 C C . THR A 1 97 ? -1.758 -0.862 -4.523 1.00 84.69 97 THR A C 1
ATOM 712 O O . THR A 1 97 ? -2.371 -0.883 -3.457 1.00 84.69 97 THR A O 1
ATOM 715 N N . LEU A 1 98 ? -2.386 -1.047 -5.690 1.00 84.31 98 LEU A N 1
ATOM 716 C CA . LEU A 1 98 ? -3.853 -1.143 -5.773 1.00 84.31 98 LEU A CA 1
ATOM 717 C C . LEU A 1 98 ? -4.388 -2.561 -5.611 1.00 84.31 98 LEU A C 1
ATOM 719 O O . LEU A 1 98 ? -5.551 -2.729 -5.252 1.00 84.31 98 LEU A O 1
ATOM 723 N N . VAL A 1 99 ? -3.577 -3.583 -5.889 1.00 86.38 99 VAL A N 1
ATOM 724 C CA . VAL A 1 99 ? -4.027 -4.973 -5.764 1.00 86.38 99 VAL A CA 1
ATOM 725 C C . VAL A 1 99 ? -3.463 -5.592 -4.494 1.00 86.38 99 VAL A C 1
ATOM 727 O O . VAL A 1 99 ? -4.231 -6.038 -3.644 1.00 86.38 99 VAL A O 1
ATOM 730 N N . ILE A 1 100 ? -2.140 -5.607 -4.324 1.00 87.88 100 ILE A N 1
ATOM 731 C CA . ILE A 1 100 ? -1.497 -6.357 -3.233 1.00 87.88 100 ILE A CA 1
ATOM 732 C C . ILE A 1 100 ? -1.627 -5.624 -1.890 1.00 87.88 100 ILE A C 1
ATOM 734 O O . ILE A 1 100 ? -2.061 -6.228 -0.897 1.00 87.88 100 ILE A O 1
ATOM 738 N N . CYS A 1 101 ? -1.295 -4.332 -1.835 1.00 86.69 101 CYS A N 1
ATOM 739 C CA . CYS A 1 101 ? -1.414 -3.549 -0.604 1.00 86.69 101 CYS A CA 1
ATOM 740 C C . CYS A 1 101 ? -2.879 -3.398 -0.185 1.00 86.69 101 CYS A C 1
ATOM 742 O O . CYS A 1 101 ? -3.193 -3.611 0.986 1.00 86.69 101 CYS A O 1
ATOM 744 N N . THR A 1 102 ? -3.790 -3.125 -1.125 1.00 85.25 102 THR A N 1
ATOM 745 C CA . THR A 1 102 ? -5.230 -3.053 -0.836 1.00 85.25 102 THR A CA 1
ATOM 746 C C . THR A 1 102 ? -5.773 -4.387 -0.328 1.00 85.25 102 THR A C 1
ATOM 748 O O . THR A 1 102 ? -6.442 -4.404 0.700 1.00 85.25 102 THR A O 1
ATOM 751 N N . ALA A 1 103 ? -5.427 -5.520 -0.950 1.00 86.12 103 ALA A N 1
ATOM 752 C CA . ALA A 1 103 ? -5.815 -6.847 -0.458 1.00 86.12 103 ALA A CA 1
ATOM 753 C C . ALA A 1 103 ? -5.347 -7.103 0.988 1.00 86.12 103 ALA A C 1
ATOM 755 O O . ALA A 1 103 ? -6.075 -7.685 1.793 1.00 86.12 103 ALA A O 1
ATOM 756 N N . SER A 1 104 ? -4.144 -6.640 1.333 1.00 86.19 104 SER A N 1
ATOM 757 C CA . SER A 1 104 ? -3.588 -6.765 2.686 1.00 86.19 104 SER A CA 1
ATOM 758 C C . SER A 1 104 ? -4.283 -5.834 3.685 1.00 86.19 104 SER A C 1
ATOM 760 O O . SER A 1 104 ? -4.607 -6.257 4.794 1.00 86.19 104 SER A O 1
ATOM 762 N N . ALA A 1 105 ? -4.565 -4.591 3.288 1.00 84.12 105 ALA A N 1
ATOM 763 C CA . ALA A 1 105 ? -5.303 -3.628 4.103 1.00 84.12 105 ALA A CA 1
ATOM 764 C C . ALA A 1 105 ? -6.726 -4.117 4.401 1.00 84.12 105 ALA A C 1
ATOM 766 O O . ALA A 1 105 ? -7.160 -4.058 5.549 1.00 84.12 105 ALA A O 1
ATOM 767 N N . MET A 1 106 ? -7.415 -4.681 3.405 1.00 83.44 106 MET A N 1
ATOM 768 C CA . MET A 1 106 ? -8.755 -5.244 3.585 1.00 83.44 106 MET A CA 1
ATOM 769 C C . MET A 1 106 ? -8.763 -6.382 4.605 1.00 83.44 106 MET A C 1
ATOM 771 O O . MET A 1 106 ? -9.632 -6.398 5.468 1.00 83.44 106 MET A O 1
ATOM 775 N N . LEU A 1 107 ? -7.776 -7.284 4.581 1.00 83.75 107 LEU A N 1
ATOM 776 C CA . LEU A 1 107 ? -7.656 -8.341 5.593 1.00 83.75 107 LEU A CA 1
ATOM 777 C C . LEU A 1 107 ? -7.459 -7.776 7.005 1.00 83.75 107 LEU A C 1
ATOM 779 O O . LEU A 1 107 ? -8.067 -8.261 7.955 1.00 83.75 107 LEU A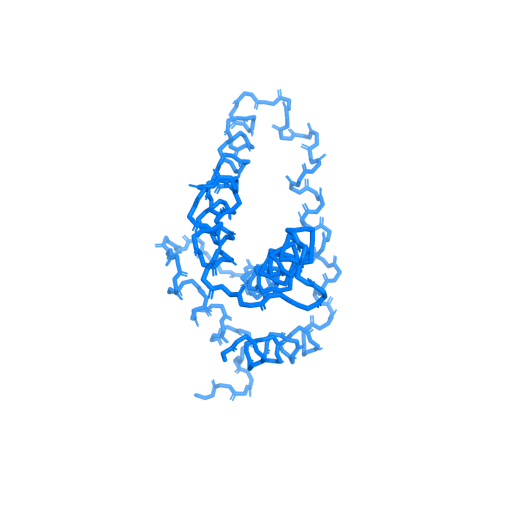 O 1
ATOM 783 N N . ILE A 1 108 ? -6.623 -6.749 7.155 1.00 83.56 108 ILE A N 1
ATOM 784 C CA . ILE A 1 108 ? -6.370 -6.133 8.463 1.00 83.56 108 ILE A CA 1
ATOM 785 C C . ILE A 1 108 ? -7.631 -5.433 8.983 1.00 83.56 108 ILE A C 1
ATOM 787 O O . ILE A 1 108 ? -8.009 -5.639 10.135 1.00 83.56 108 ILE A O 1
ATOM 791 N N . LEU A 1 109 ? -8.292 -4.633 8.143 1.00 82.88 109 LEU A N 1
ATOM 792 C CA . LEU A 1 109 ? -9.477 -3.866 8.533 1.00 82.88 109 LEU A CA 1
ATOM 793 C C . LEU A 1 109 ? -10.672 -4.773 8.835 1.00 82.88 109 LEU A C 1
ATOM 795 O O . LEU A 1 109 ? -11.368 -4.567 9.823 1.00 82.88 109 LEU A O 1
ATOM 799 N N . LEU A 1 110 ? -10.860 -5.826 8.041 1.00 82.00 110 LEU A N 1
ATOM 800 C CA . LEU A 1 110 ? -11.913 -6.813 8.252 1.00 82.00 110 LEU A CA 1
ATOM 801 C C . LEU A 1 110 ? -11.715 -7.597 9.562 1.00 82.00 110 LEU A C 1
ATOM 803 O O . LEU A 1 110 ? -12.680 -7.889 10.260 1.00 82.00 110 LEU A O 1
ATOM 807 N N . ALA A 1 111 ? -10.469 -7.901 9.942 1.00 77.00 111 ALA A N 1
ATOM 808 C CA . ALA A 1 111 ? -10.171 -8.525 11.233 1.00 77.00 111 ALA A CA 1
ATOM 809 C C . ALA A 1 111 ? -10.297 -7.558 12.430 1.00 77.00 111 ALA A C 1
ATOM 811 O O . ALA A 1 111 ? -10.407 -8.000 13.575 1.00 77.00 111 ALA A O 1
ATOM 812 N N . GLY A 1 112 ? -10.246 -6.247 12.174 1.00 64.31 112 GLY A N 1
ATOM 813 C CA . GLY A 1 112 ? -10.123 -5.181 13.169 1.00 64.31 112 GLY A CA 1
ATOM 814 C C . GLY A 1 112 ? -11.420 -4.733 13.844 1.00 64.31 112 GLY A C 1
ATOM 815 O O . GLY A 1 112 ? -11.348 -3.965 14.798 1.00 64.31 112 GLY A O 1
ATOM 816 N N . ASN A 1 113 ? -12.591 -5.235 13.442 1.00 55.28 113 ASN A N 1
ATOM 817 C CA . ASN A 1 113 ? -13.876 -4.797 14.008 1.00 55.28 113 ASN A CA 1
ATOM 818 C C . ASN A 1 113 ? -14.164 -5.282 15.450 1.00 55.28 113 ASN A C 1
ATOM 820 O O . ASN A 1 113 ? -15.216 -4.958 15.996 1.00 55.28 113 ASN A O 1
ATOM 824 N N . GLY A 1 114 ? -13.267 -6.044 16.092 1.00 50.06 114 GLY A N 1
ATOM 825 C CA . GLY A 1 114 ? -13.524 -6.583 17.438 1.00 50.06 114 GLY A CA 1
ATOM 826 C C . GLY A 1 114 ? -12.312 -6.893 18.319 1.00 50.06 114 GLY A C 1
ATOM 827 O O . GLY A 1 114 ? -12.489 -7.473 19.388 1.00 50.06 114 GLY A O 1
ATOM 828 N N . THR A 1 115 ? -11.083 -6.549 17.921 1.00 46.91 115 THR A N 1
ATOM 829 C CA . THR A 1 115 ? -9.893 -6.873 18.729 1.00 46.91 115 THR A CA 1
ATOM 830 C C . THR A 1 115 ? -9.293 -5.637 19.380 1.00 46.91 115 THR A C 1
ATOM 832 O O . THR A 1 115 ? -8.872 -4.720 18.680 1.00 46.91 115 THR A O 1
ATOM 835 N N . THR A 1 116 ? -9.173 -5.659 20.710 1.00 47.88 116 THR A N 1
ATOM 836 C CA . THR A 1 116 ? -8.386 -4.706 21.504 1.00 47.88 116 THR A CA 1
ATOM 837 C C . THR A 1 116 ? -7.021 -4.491 20.855 1.00 47.88 116 THR A C 1
ATOM 839 O O . THR A 1 116 ? -6.307 -5.470 20.603 1.00 47.88 116 THR A O 1
ATOM 842 N N . TYR A 1 117 ? -6.683 -3.229 20.573 1.00 50.69 117 TYR A N 1
ATOM 843 C CA . TYR A 1 117 ? -5.405 -2.792 20.015 1.00 50.69 117 TYR A CA 1
ATOM 844 C C . TYR A 1 117 ? -4.247 -3.355 20.847 1.00 50.69 117 TYR A C 1
ATOM 846 O O . TYR A 1 117 ? -3.846 -2.796 21.863 1.00 50.69 117 TYR A O 1
ATOM 854 N N . MET A 1 118 ? -3.720 -4.502 20.435 1.00 52.28 118 MET A N 1
ATOM 855 C CA . MET A 1 118 ? -2.397 -4.939 20.851 1.00 52.28 118 MET A CA 1
ATOM 856 C C . MET A 1 118 ? -1.403 -4.301 19.879 1.00 52.28 118 MET A C 1
ATOM 858 O O . MET A 1 118 ? -1.713 -4.242 18.684 1.00 52.28 118 MET A O 1
ATOM 862 N N . PRO A 1 119 ? -0.217 -3.873 20.336 1.00 57.78 119 PRO A N 1
ATOM 863 C CA . PRO A 1 119 ? 0.809 -3.297 19.476 1.00 57.78 119 PRO A CA 1
ATOM 864 C C . PRO A 1 119 ? 1.499 -4.409 18.667 1.00 57.78 119 PRO A C 1
ATOM 866 O O . PRO A 1 119 ? 2.673 -4.703 18.864 1.00 57.78 119 PRO A O 1
ATOM 869 N N . LEU A 1 120 ? 0.747 -5.102 17.805 1.00 64.31 120 LEU A N 1
ATOM 870 C CA . LEU A 1 120 ? 1.314 -6.001 16.805 1.00 64.31 120 LEU A CA 1
ATOM 871 C C . LEU A 1 120 ? 1.591 -5.187 15.547 1.00 64.31 120 LEU A C 1
ATOM 873 O O . LEU A 1 120 ? 0.680 -4.590 14.973 1.00 64.31 120 LEU A O 1
ATOM 877 N N . GLU A 1 121 ? 2.838 -5.216 15.093 1.00 68.69 121 GLU A N 1
ATOM 878 C CA . GLU A 1 121 ? 3.276 -4.522 13.888 1.00 68.69 121 GLU A CA 1
ATOM 879 C C . GLU A 1 121 ? 3.642 -5.502 12.764 1.00 68.69 121 GLU A C 1
ATOM 881 O O . GLU A 1 121 ? 4.003 -6.663 12.982 1.00 68.69 121 GLU A O 1
ATOM 886 N N . GLY A 1 122 ? 3.541 -5.019 11.524 1.00 73.31 122 GLY A N 1
ATOM 887 C CA . GLY A 1 122 ? 4.027 -5.721 10.336 1.00 73.31 122 GLY A CA 1
ATOM 888 C C . GLY A 1 122 ? 3.379 -7.091 10.108 1.00 73.31 122 GLY A C 1
ATOM 889 O O . GLY A 1 122 ? 2.157 -7.235 10.114 1.00 73.31 122 GLY A O 1
ATOM 890 N N . ILE A 1 123 ? 4.211 -8.111 9.875 1.00 79.31 123 ILE A N 1
ATOM 891 C CA . ILE A 1 123 ? 3.771 -9.465 9.490 1.00 79.31 123 ILE A CA 1
ATOM 892 C C . ILE A 1 123 ? 2.909 -10.118 10.579 1.00 79.31 123 ILE A C 1
ATOM 894 O O . ILE A 1 123 ? 1.952 -10.828 10.263 1.00 79.31 123 ILE A O 1
ATOM 898 N N . GLN A 1 124 ? 3.200 -9.858 11.857 1.00 80.12 124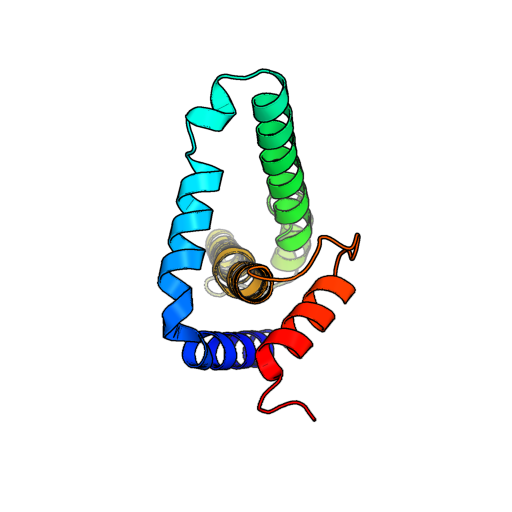 GLN A N 1
ATOM 899 C CA . GLN A 1 124 ? 2.466 -10.462 12.973 1.00 80.12 124 GLN A CA 1
ATOM 900 C C . GLN A 1 124 ? 0.999 -10.012 12.999 1.00 80.12 124 GLN A C 1
ATOM 902 O O . GLN A 1 124 ? 0.111 -10.801 13.328 1.00 80.12 124 GLN A O 1
ATOM 907 N N . LEU A 1 125 ? 0.730 -8.766 12.594 1.00 81.19 125 LEU A N 1
ATOM 908 C CA . LEU A 1 125 ? -0.626 -8.234 12.489 1.00 81.19 125 LEU A CA 1
ATOM 909 C C . LEU A 1 125 ? -1.432 -8.970 11.413 1.00 81.19 125 LEU A C 1
ATOM 911 O O . LEU A 1 125 ? -2.564 -9.378 11.662 1.00 81.19 125 LEU A O 1
ATOM 915 N N . ILE A 1 126 ? -0.830 -9.203 10.244 1.00 80.88 126 ILE A N 1
ATOM 916 C CA . ILE A 1 126 ? -1.483 -9.924 9.145 1.00 80.88 126 ILE A CA 1
ATOM 917 C C . ILE A 1 126 ? -1.731 -11.389 9.523 1.00 80.88 126 ILE A C 1
ATOM 919 O O . ILE A 1 126 ? -2.809 -11.917 9.266 1.00 80.88 126 ILE A O 1
ATOM 923 N N . GLN A 1 127 ? -0.778 -12.039 10.194 1.00 81.25 127 GLN A N 1
ATOM 924 C CA . GLN A 1 127 ? -0.958 -13.409 10.684 1.00 81.25 127 GLN A CA 1
ATOM 925 C C . GLN A 1 127 ? -2.104 -13.512 11.698 1.00 81.25 127 GLN A C 1
ATOM 927 O O . GLN A 1 127 ? -2.901 -14.451 11.636 1.00 81.25 127 GLN A O 1
ATOM 932 N N . LYS A 1 128 ? -2.222 -12.541 12.612 1.00 80.44 128 LYS A N 1
ATOM 933 C CA . LYS A 1 128 ? -3.347 -12.467 13.551 1.00 80.44 128 LYS A CA 1
ATOM 934 C C . LYS A 1 128 ? -4.668 -12.243 12.813 1.00 80.44 128 LYS A C 1
ATOM 936 O O . LYS A 1 128 ? -5.625 -12.964 13.082 1.00 80.44 128 LYS A O 1
ATOM 941 N N . ALA A 1 129 ? -4.705 -11.306 11.866 1.00 80.00 129 ALA A N 1
ATOM 942 C CA . ALA A 1 129 ? -5.890 -11.021 11.060 1.00 80.00 129 ALA A CA 1
ATOM 943 C C . ALA A 1 129 ? -6.371 -12.260 10.292 1.00 80.00 129 ALA A C 1
ATOM 945 O O . ALA A 1 129 ? -7.550 -12.605 10.332 1.00 80.00 129 ALA A O 1
ATOM 946 N N . MET A 1 130 ? -5.442 -12.995 9.680 1.00 79.56 130 MET A N 1
ATOM 947 C CA . MET A 1 130 ? -5.732 -14.253 8.996 1.00 79.56 130 MET A CA 1
ATOM 948 C C . MET A 1 130 ? -6.309 -15.316 9.933 1.00 79.56 130 MET A C 1
ATOM 950 O O . MET A 1 130 ? -7.279 -15.967 9.557 1.00 79.56 130 MET A O 1
ATOM 954 N N . ARG A 1 131 ? -5.774 -15.477 11.153 1.00 78.06 131 ARG A N 1
ATOM 955 C CA . ARG A 1 131 ? -6.338 -16.419 12.142 1.00 78.06 131 ARG A CA 1
ATOM 956 C C . ARG A 1 131 ? -7.756 -16.042 12.563 1.00 78.06 131 ARG A C 1
ATOM 958 O O . ARG A 1 131 ? -8.599 -16.921 12.679 1.00 78.06 131 ARG A O 1
ATOM 965 N N . VAL A 1 132 ? -8.016 -14.753 12.780 1.00 78.06 132 VAL A N 1
ATOM 966 C CA . VAL A 1 132 ? -9.347 -14.261 13.173 1.00 78.06 132 VAL A CA 1
ATOM 967 C C . VAL A 1 132 ? -10.362 -14.498 12.053 1.00 78.06 132 VAL A C 1
ATOM 969 O O . VAL A 1 132 ? -11.446 -15.015 12.306 1.00 78.06 132 VAL A O 1
ATOM 972 N N . LEU A 1 133 ? -9.999 -14.181 10.809 1.00 77.62 133 LEU A N 1
ATOM 973 C CA . LEU A 1 133 ? -10.899 -14.283 9.658 1.00 77.62 133 LEU A CA 1
ATOM 974 C C . LEU A 1 133 ? -11.117 -15.716 9.169 1.00 77.62 133 LEU A C 1
ATOM 976 O O . LEU A 1 133 ? -12.194 -16.035 8.671 1.00 77.62 133 LEU A O 1
ATOM 980 N N . MET A 1 134 ? -10.118 -16.587 9.317 1.00 71.31 134 MET A N 1
ATOM 981 C CA . MET A 1 134 ? -10.240 -18.004 8.975 1.00 71.31 134 MET A CA 1
ATOM 982 C C . MET A 1 134 ? -10.826 -18.851 10.105 1.00 71.31 134 MET A C 1
ATOM 984 O O . MET A 1 134 ? -10.929 -20.050 9.909 1.00 71.31 134 MET A O 1
ATOM 988 N N . GLY A 1 135 ? -11.260 -18.298 11.242 1.00 59.28 135 GLY A N 1
ATOM 989 C CA . GLY A 1 135 ? -11.676 -19.066 12.431 1.00 59.28 135 GLY A CA 1
ATOM 990 C C . GLY A 1 135 ? -12.759 -20.152 12.243 1.00 59.28 135 GLY A C 1
ATOM 991 O O . GLY A 1 135 ? -12.956 -20.951 13.150 1.00 59.28 135 GLY A O 1
ATOM 992 N N . PHE A 1 136 ? -13.436 -20.235 11.088 1.00 49.25 136 PHE A N 1
ATOM 993 C CA . PHE A 1 136 ? -14.310 -21.367 10.723 1.00 49.25 136 PHE A CA 1
ATOM 994 C C . PHE A 1 136 ? -13.623 -22.468 9.872 1.00 49.25 136 PHE A C 1
ATOM 996 O O . PHE A 1 136 ? -14.067 -23.610 9.875 1.00 49.25 136 PHE A O 1
ATOM 1003 N N . LEU A 1 137 ? -12.539 -22.150 9.153 1.00 49.59 137 LEU A N 1
ATOM 1004 C CA . LEU A 1 137 ? -11.736 -23.065 8.314 1.00 49.59 137 LEU A CA 1
ATOM 1005 C C . LEU A 1 137 ? -10.314 -23.320 8.856 1.00 49.59 137 LEU A C 1
ATOM 1007 O O . LEU A 1 137 ? -9.604 -24.176 8.335 1.00 49.59 137 LEU A O 1
ATOM 1011 N N . GLY A 1 138 ? -9.881 -22.569 9.866 1.00 44.62 138 GLY A N 1
ATOM 1012 C CA . GLY A 1 138 ? -8.571 -22.653 10.500 1.00 44.62 138 GLY A CA 1
ATOM 1013 C C . GLY A 1 138 ? -8.690 -23.284 11.877 1.00 44.62 138 GLY A C 1
ATOM 1014 O O . GLY A 1 138 ? -8.794 -22.566 12.870 1.00 44.62 138 GLY A O 1
ATOM 1015 N N . CYS A 1 139 ? -8.711 -24.617 11.910 1.00 37.94 139 CYS A N 1
ATOM 1016 C CA . CYS A 1 139 ? -8.345 -25.378 13.103 1.00 37.94 139 CYS A CA 1
ATOM 1017 C C . CYS A 1 139 ? -6.867 -25.150 13.453 1.00 37.94 139 CYS A C 1
ATOM 1019 O O . CYS A 1 139 ? -6.054 -24.989 12.511 1.00 37.94 139 CYS A O 1
#

Foldseek 3Di:
DLVVLLVLLVVLCVVPVVCVVVLVVVVCCLQVVPVLCPDPVSVVVNVVVVVVVVVVLCVQLVVPVPPLVVVLVVDQFVVRDVVRSVVVSVVSSCCRVVRNVVSQSSLLSSLPPDDDDDPDDDPRSSVSSCCSSCVVVRD